Protein AF-A0A353VV78-F1 (afdb_monomer_lite)

pLDDT: mean 93.09, std 11.11, range [42.28, 98.19]

Sequence (91 aa):
MSNNSYKFSVECDDCSRLSKFLQKIRKEYPEYYSKPVPSFGKSRPHLLIIGLAPGLHGANATGRPFTGDFAGIILYEMLYKYGFSNKKSST

Radius of gyration: 15.03 Å; chains: 1; bounding box: 42×19×39 Å

Secondary structure (DSSP, 8-state):
---------TT----HHHHHHHHHHHHH-TTS--S-PPP-S-SS-S-----S---TTTHHHHSSTT-SSHHHHHHHHHHHHTTS-SSSS--

Foldseek 3Di:
DPPPPPDDDQPDCVPVVLLVVLVVLCVVPVQASSTPQDADDDPDDPDDDDDDDADSQACRRVSYPLGRDPSQQVVLLVCVVVVNDPDNGDD

Structure (mmCIF, N/CA/C/O backbone):
data_AF-A0A353VV78-F1
#
_entry.id   AF-A0A353VV78-F1
#
loop_
_atom_site.group_PDB
_atom_site.id
_atom_site.type_symbol
_atom_site.label_atom_id
_atom_site.label_alt_id
_atom_site.label_comp_id
_atom_site.label_asym_id
_atom_site.label_entity_id
_atom_site.label_seq_id
_atom_site.pdbx_PDB_ins_code
_atom_site.Cartn_x
_atom_site.Cartn_y
_atom_site.Cartn_z
_atom_site.occupancy
_atom_site.B_iso_or_equiv
_atom_site.auth_seq_id
_atom_site.auth_comp_id
_atom_site.auth_asym_id
_atom_site.auth_atom_id
_atom_site.pdbx_PDB_model_num
ATOM 1 N N . MET A 1 1 ? -27.444 -8.382 -21.937 1.00 42.28 1 MET A N 1
ATOM 2 C CA . MET A 1 1 ? -26.930 -8.798 -20.614 1.00 42.28 1 MET A CA 1
ATOM 3 C C . MET A 1 1 ? -25.416 -8.874 -20.706 1.00 42.28 1 MET A C 1
ATOM 5 O O . MET A 1 1 ? -24.867 -9.913 -21.043 1.00 42.28 1 MET A O 1
ATOM 9 N N . SER A 1 2 ? -24.745 -7.739 -20.535 1.00 45.03 2 SER A N 1
ATOM 10 C CA . SER A 1 2 ? -23.288 -7.660 -20.639 1.00 45.03 2 SER A CA 1
ATOM 11 C C . SER A 1 2 ? -22.704 -8.140 -19.314 1.00 45.03 2 SER A C 1
ATOM 13 O O . SER A 1 2 ? -22.826 -7.451 -18.303 1.00 45.03 2 SER A O 1
ATOM 15 N N . ASN A 1 3 ? -22.146 -9.351 -19.310 1.00 48.44 3 ASN A N 1
ATOM 16 C CA . ASN A 1 3 ? -21.430 -9.933 -18.176 1.00 48.44 3 ASN A CA 1
ATOM 17 C C . ASN A 1 3 ? -20.205 -9.070 -17.860 1.00 48.44 3 ASN A C 1
ATOM 19 O O . ASN A 1 3 ? -19.134 -9.259 -18.43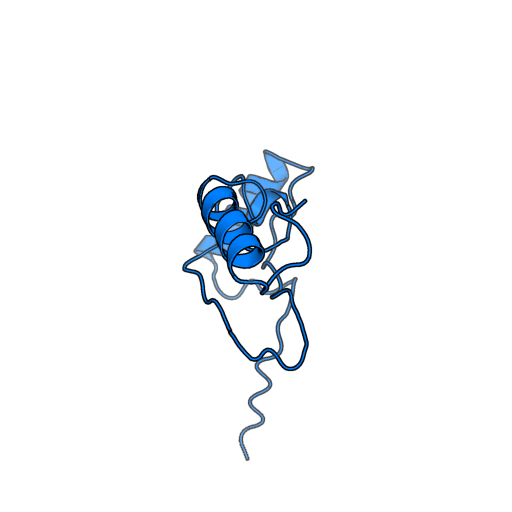0 1.00 48.44 3 ASN A O 1
ATOM 23 N N . ASN A 1 4 ? -20.369 -8.099 -16.968 1.00 51.91 4 ASN A N 1
ATOM 24 C CA . ASN A 1 4 ? -19.279 -7.235 -16.555 1.00 51.91 4 ASN A CA 1
ATOM 25 C C . ASN A 1 4 ? -18.569 -7.857 -15.350 1.00 51.91 4 ASN A C 1
ATOM 27 O O . ASN A 1 4 ? -18.833 -7.522 -14.197 1.00 51.91 4 ASN A O 1
ATOM 31 N N . SER A 1 5 ? -17.715 -8.844 -15.617 1.00 61.69 5 SER A N 1
ATOM 32 C CA . SER A 1 5 ? -16.920 -9.508 -14.584 1.00 61.69 5 SER A CA 1
ATOM 33 C C . SER A 1 5 ? -15.675 -8.677 -14.261 1.00 61.69 5 SER A C 1
ATOM 35 O O . SER A 1 5 ? -14.555 -9.092 -14.554 1.00 61.69 5 SER A O 1
ATOM 37 N N . TYR A 1 6 ? -15.851 -7.512 -13.630 1.00 69.88 6 TYR A N 1
ATOM 38 C CA . TYR A 1 6 ? -14.745 -6.773 -13.009 1.00 69.88 6 TYR A CA 1
ATOM 39 C C . TYR A 1 6 ? -14.305 -7.485 -11.728 1.00 69.88 6 TYR A C 1
ATOM 41 O O . TYR A 1 6 ? -14.605 -7.070 -10.609 1.00 69.88 6 TYR A O 1
ATOM 49 N N . LYS A 1 7 ? -13.631 -8.620 -11.896 1.00 87.06 7 LYS A N 1
ATOM 50 C CA . LYS A 1 7 ? -13.034 -9.366 -10.796 1.00 87.06 7 LYS A CA 1
ATOM 51 C C . LYS A 1 7 ? -11.585 -8.920 -10.655 1.00 87.06 7 LYS A C 1
ATOM 53 O O . LYS A 1 7 ? -10.846 -8.907 -11.633 1.00 87.06 7 LYS A O 1
ATOM 58 N N . PHE A 1 8 ? -11.184 -8.564 -9.437 1.00 92.44 8 PHE A N 1
ATOM 59 C CA . PHE A 1 8 ? -9.783 -8.290 -9.132 1.00 92.44 8 PHE A CA 1
ATOM 60 C C . PHE A 1 8 ? -8.898 -9.464 -9.583 1.00 92.44 8 PHE A C 1
ATOM 62 O O . PHE A 1 8 ? -9.195 -10.620 -9.272 1.00 92.44 8 PHE A O 1
ATOM 69 N N . SER A 1 9 ? -7.809 -9.152 -10.288 1.00 95.19 9 SER A N 1
ATOM 70 C CA . SER A 1 9 ? -6.769 -10.103 -10.676 1.00 95.19 9 SER A CA 1
ATOM 71 C C . SER A 1 9 ? -5.412 -9.591 -10.209 1.00 95.19 9 SER A C 1
ATOM 73 O O . SER A 1 9 ? -5.007 -8.476 -10.540 1.00 95.19 9 SER A O 1
ATOM 75 N N . VAL A 1 10 ? -4.697 -10.431 -9.462 1.00 95.88 10 VAL A N 1
ATOM 76 C CA . VAL A 1 10 ? -3.324 -10.157 -9.013 1.00 95.88 10 VAL A CA 1
ATOM 77 C C . VAL A 1 10 ? -2.305 -10.223 -10.157 1.00 95.88 10 VAL A C 1
ATOM 79 O O . VAL A 1 10 ? -1.193 -9.729 -10.019 1.00 95.88 10 VAL A O 1
ATOM 82 N N . GLU A 1 11 ? -2.695 -10.782 -11.301 1.00 95.69 11 GLU A N 1
ATOM 83 C CA . GLU A 1 11 ? -1.868 -10.863 -12.508 1.00 95.69 11 GLU A CA 1
ATOM 84 C C . GLU A 1 11 ? -2.316 -9.855 -13.584 1.00 95.69 11 GLU A C 1
ATOM 86 O O . GLU A 1 11 ? -1.928 -9.978 -14.738 1.00 95.69 11 GLU A O 1
ATOM 91 N N . CYS A 1 12 ? -3.148 -8.864 -13.231 1.00 95.62 12 CYS A N 1
ATOM 92 C CA . CYS A 1 12 ? -3.588 -7.826 -14.168 1.00 95.62 12 CYS A CA 1
ATOM 93 C C . CYS A 1 12 ? -2.403 -7.009 -14.709 1.00 95.62 12 CYS A C 1
ATOM 95 O O . CYS A 1 12 ? -1.604 -6.468 -13.936 1.00 95.62 12 CYS A O 1
ATOM 97 N N . ASP A 1 13 ? -2.328 -6.878 -16.033 1.00 96.12 13 ASP A N 1
ATOM 98 C CA . ASP A 1 13 ? -1.276 -6.161 -16.752 1.00 96.12 13 ASP A CA 1
ATOM 99 C C . ASP A 1 13 ? -1.792 -5.154 -17.799 1.00 96.12 13 ASP A C 1
ATOM 101 O O . ASP A 1 13 ? -0.975 -4.532 -18.487 1.00 96.12 13 ASP A O 1
ATOM 105 N N . ASP A 1 14 ? -3.108 -4.901 -17.830 1.00 96.12 14 ASP A N 1
ATOM 106 C CA . ASP A 1 14 ? -3.805 -3.988 -18.754 1.00 96.12 14 ASP A CA 1
ATOM 107 C C . ASP A 1 14 ? -3.133 -2.604 -18.866 1.00 96.12 14 ASP A C 1
ATOM 109 O O . ASP A 1 14 ? -3.082 -1.977 -19.927 1.00 96.12 14 ASP A O 1
ATOM 113 N N . CYS A 1 15 ? -2.574 -2.104 -17.760 1.00 97.31 15 CYS A N 1
ATOM 114 C CA . CYS A 1 15 ? -1.844 -0.842 -17.721 1.00 97.31 15 CYS A CA 1
ATOM 115 C C . CYS A 1 15 ? -0.358 -1.042 -18.057 1.00 97.31 15 CYS A C 1
ATOM 117 O O . CYS A 1 15 ? 0.482 -1.087 -17.156 1.00 97.31 15 CYS A O 1
ATOM 119 N N . SER A 1 16 ? -0.017 -1.057 -19.349 1.00 97.75 16 SER A N 1
ATOM 120 C CA . SER A 1 16 ? 1.349 -1.320 -19.848 1.00 97.75 16 SER A CA 1
ATOM 121 C C . SER A 1 16 ? 2.466 -0.500 -19.177 1.00 97.75 16 SER A C 1
ATOM 123 O O . SER A 1 16 ? 3.554 -1.018 -18.921 1.00 97.75 16 SER A O 1
ATOM 125 N N . ARG A 1 17 ? 2.219 0.778 -18.849 1.00 98.00 17 ARG A N 1
ATOM 126 C CA . ARG A 1 17 ? 3.174 1.624 -18.108 1.00 98.00 17 ARG A CA 1
ATOM 127 C C . ARG A 1 17 ? 3.448 1.078 -16.702 1.00 98.00 17 ARG A C 1
ATOM 129 O O . ARG A 1 17 ? 4.594 1.075 -16.262 1.00 98.00 17 ARG A O 1
ATOM 136 N N . LEU A 1 18 ? 2.402 0.647 -15.998 1.00 98.00 18 LEU A N 1
ATOM 137 C CA . LEU A 1 18 ? 2.486 0.161 -14.621 1.00 98.00 18 LEU A CA 1
ATOM 138 C C . LEU A 1 18 ? 3.047 -1.258 -14.567 1.00 98.00 18 LEU A C 1
ATOM 140 O O . LEU A 1 18 ? 3.947 -1.508 -13.774 1.00 98.00 18 LEU A O 1
ATOM 144 N N . SER A 1 19 ? 2.589 -2.166 -15.430 1.00 97.75 19 SER A N 1
ATOM 145 C CA . SER A 1 19 ? 3.088 -3.545 -15.454 1.00 97.75 19 SER A CA 1
ATOM 146 C C . SER A 1 19 ? 4.586 -3.600 -15.771 1.00 97.75 19 SER A C 1
ATOM 148 O O . SER A 1 19 ? 5.336 -4.271 -15.062 1.00 97.75 19 SER A O 1
ATOM 150 N N . LYS A 1 20 ? 5.069 -2.800 -16.734 1.00 98.19 20 LYS A N 1
ATOM 151 C CA . LYS A 1 20 ? 6.512 -2.653 -17.008 1.00 98.19 20 LYS A CA 1
ATOM 152 C C . LYS A 1 20 ? 7.284 -2.068 -15.823 1.00 98.19 20 LYS A C 1
ATOM 154 O O . LYS A 1 20 ? 8.388 -2.523 -15.528 1.00 98.19 20 LYS A O 1
ATOM 159 N N . PHE A 1 21 ? 6.716 -1.078 -15.133 1.00 97.81 21 PHE A N 1
ATOM 160 C CA . PHE A 1 21 ? 7.326 -0.513 -13.929 1.00 97.81 21 PHE A CA 1
ATOM 161 C C . PHE A 1 21 ? 7.449 -1.566 -12.818 1.00 97.81 21 PHE A C 1
ATOM 163 O O . PHE A 1 21 ? 8.539 -1.764 -12.293 1.00 97.81 21 PHE A O 1
ATOM 170 N N . LEU A 1 22 ? 6.380 -2.309 -12.527 1.00 97.75 22 LEU A N 1
ATOM 171 C CA . LEU A 1 22 ? 6.378 -3.382 -11.529 1.00 97.75 22 LEU A CA 1
ATOM 172 C C . LEU A 1 22 ? 7.380 -4.496 -11.858 1.00 97.75 22 LEU A C 1
ATOM 174 O O . LEU A 1 22 ? 8.075 -4.977 -10.966 1.00 97.75 22 LEU A O 1
ATOM 178 N N . GLN A 1 23 ? 7.518 -4.868 -13.134 1.00 97.12 23 GLN A N 1
ATOM 179 C CA . GLN A 1 23 ? 8.539 -5.824 -13.579 1.00 97.12 23 GLN A CA 1
ATOM 180 C C . GLN A 1 23 ? 9.963 -5.320 -13.317 1.00 97.12 23 GLN A C 1
ATOM 182 O O . GLN A 1 23 ? 10.824 -6.107 -12.926 1.00 97.12 23 GLN A O 1
ATOM 187 N N . LYS A 1 24 ? 10.224 -4.020 -13.518 1.00 98.00 24 LYS A N 1
ATOM 188 C CA . LYS A 1 24 ? 11.514 -3.408 -13.173 1.00 98.00 24 LYS A CA 1
ATOM 189 C C . LYS A 1 24 ? 11.747 -3.456 -11.662 1.00 98.00 24 LYS A C 1
ATOM 191 O O . LYS A 1 24 ? 12.794 -3.933 -11.238 1.00 98.00 24 LYS A O 1
ATOM 196 N N . ILE A 1 25 ? 10.768 -3.018 -10.869 1.00 97.81 25 ILE A N 1
ATOM 197 C CA . ILE A 1 25 ? 10.877 -2.992 -9.405 1.00 97.81 25 ILE A CA 1
ATOM 198 C C . ILE A 1 25 ? 11.101 -4.391 -8.835 1.00 97.81 25 ILE A C 1
ATOM 200 O O . ILE A 1 25 ? 11.932 -4.541 -7.952 1.00 97.81 25 ILE A O 1
ATOM 204 N N . ARG A 1 26 ? 10.472 -5.434 -9.388 1.00 96.75 26 A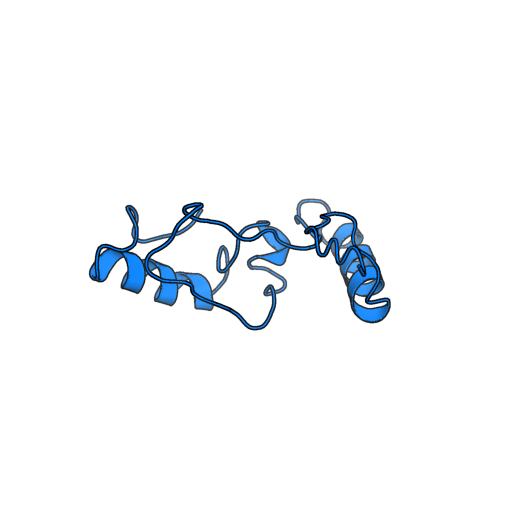RG A N 1
ATOM 205 C CA . ARG A 1 26 ? 10.711 -6.821 -8.960 1.00 96.75 26 ARG A CA 1
ATOM 206 C C . ARG A 1 26 ? 12.158 -7.284 -9.177 1.00 96.75 26 ARG A C 1
ATOM 208 O O . ARG A 1 26 ? 12.636 -8.134 -8.440 1.00 96.75 26 ARG A O 1
ATOM 215 N N . LYS A 1 27 ? 12.863 -6.753 -10.183 1.00 97.50 27 LYS A N 1
ATOM 216 C CA . LYS A 1 27 ? 14.292 -7.055 -10.394 1.00 97.50 27 LYS A CA 1
ATOM 217 C C . LYS A 1 27 ? 15.187 -6.306 -9.409 1.00 97.50 27 LYS A C 1
ATOM 219 O O . LYS A 1 27 ? 16.211 -6.836 -9.005 1.00 97.50 27 LYS A O 1
ATOM 224 N N . GLU A 1 28 ? 14.808 -5.080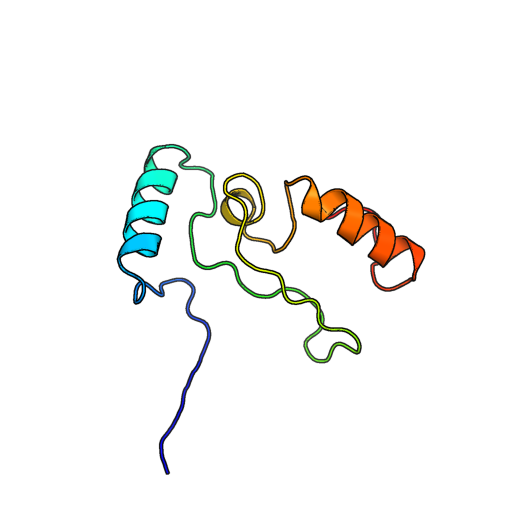 -9.063 1.00 98.00 28 GLU A N 1
ATOM 225 C CA . GLU A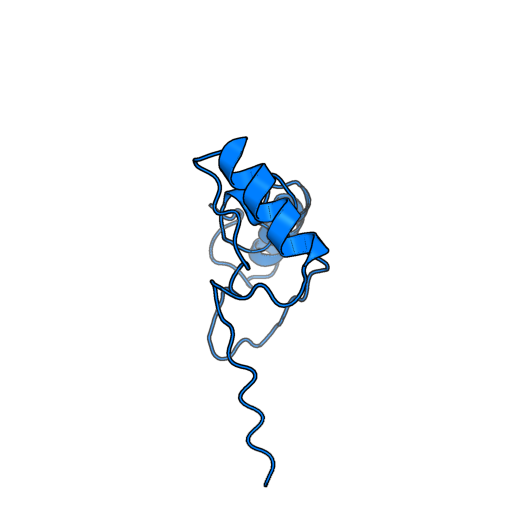 1 28 ? 15.555 -4.209 -8.149 1.00 98.00 28 GLU A CA 1
ATOM 226 C C . GLU A 1 28 ? 15.353 -4.605 -6.678 1.00 98.00 28 GLU A C 1
ATOM 228 O O . GLU A 1 28 ? 16.301 -4.611 -5.899 1.00 98.00 28 GLU A O 1
ATOM 233 N N . TYR A 1 29 ? 14.134 -5.016 -6.326 1.00 97.88 29 TYR A N 1
ATOM 234 C CA . TYR A 1 29 ? 13.725 -5.468 -5.000 1.00 97.88 29 TYR A CA 1
ATOM 235 C C . TYR A 1 29 ? 12.996 -6.820 -5.113 1.00 97.88 29 TYR A C 1
ATOM 237 O O . TYR A 1 29 ? 11.762 -6.854 -5.142 1.00 97.88 29 TYR A O 1
ATOM 245 N N . PRO A 1 30 ? 13.728 -7.948 -5.180 1.00 97.12 30 PRO A N 1
ATOM 246 C CA . PRO A 1 30 ? 13.131 -9.280 -5.340 1.00 97.12 30 PRO A CA 1
ATOM 247 C C . PRO A 1 30 ? 12.145 -9.670 -4.232 1.00 97.12 30 PRO A C 1
ATOM 249 O O . PRO A 1 30 ? 11.186 -10.390 -4.495 1.00 97.12 30 PRO A O 1
ATOM 252 N N . GLU A 1 31 ? 12.347 -9.145 -3.022 1.00 97.12 31 GLU A N 1
ATOM 253 C CA . GLU A 1 31 ? 11.497 -9.400 -1.851 1.00 97.12 31 GLU A CA 1
ATOM 254 C C . GLU A 1 31 ? 10.201 -8.571 -1.838 1.00 97.12 31 GLU A C 1
ATOM 256 O O . GLU A 1 31 ? 9.327 -8.788 -1.000 1.00 97.12 31 GLU A O 1
ATOM 261 N N . TYR A 1 32 ? 10.056 -7.584 -2.731 1.00 97.81 32 TYR A N 1
ATOM 262 C CA . TYR A 1 32 ? 8.858 -6.744 -2.773 1.00 97.81 32 TYR A CA 1
ATOM 263 C C . TYR A 1 32 ? 7.693 -7.464 -3.437 1.00 97.81 32 TYR A C 1
ATOM 265 O O . TYR A 1 32 ? 7.849 -8.119 -4.468 1.00 97.81 32 TYR A O 1
ATOM 273 N N . TYR A 1 33 ? 6.488 -7.200 -2.932 1.00 97.50 33 TYR A N 1
ATOM 274 C CA . TYR A 1 33 ? 5.250 -7.713 -3.509 1.00 97.50 33 TYR A CA 1
ATOM 275 C C . TYR A 1 33 ? 5.110 -7.404 -5.014 1.00 97.50 33 TYR A C 1
ATOM 277 O O . TYR A 1 33 ? 4.842 -8.308 -5.804 1.00 97.50 33 TYR A O 1
ATOM 285 N N . SER A 1 34 ? 5.339 -6.152 -5.437 1.00 97.38 34 SER A N 1
ATOM 286 C CA . SER A 1 34 ? 5.456 -5.726 -6.849 1.00 97.38 34 SER A CA 1
ATOM 287 C C . SER A 1 34 ? 4.383 -6.299 -7.794 1.00 97.38 34 SER A C 1
ATOM 289 O O . SER A 1 34 ? 4.683 -6.802 -8.887 1.00 97.38 34 SER A O 1
ATOM 291 N N . LYS A 1 35 ? 3.122 -6.259 -7.354 1.00 97.00 35 LYS A N 1
ATOM 292 C CA . LYS A 1 35 ? 1.914 -6.721 -8.062 1.00 97.00 35 LYS A CA 1
ATOM 293 C C . LYS A 1 35 ? 0.730 -5.793 -7.743 1.00 97.00 35 LYS A C 1
ATOM 295 O O . LYS A 1 35 ? 0.814 -5.029 -6.778 1.00 97.00 35 LYS A O 1
ATOM 300 N N . PRO A 1 36 ? -0.386 -5.857 -8.499 1.00 97.56 36 PRO A N 1
ATOM 301 C CA . PRO A 1 36 ? -1.664 -5.295 -8.071 1.00 97.56 36 PRO A CA 1
ATOM 302 C C . PRO A 1 36 ? -1.980 -5.642 -6.609 1.00 97.56 36 PRO A C 1
ATOM 304 O O . PRO A 1 36 ? -2.044 -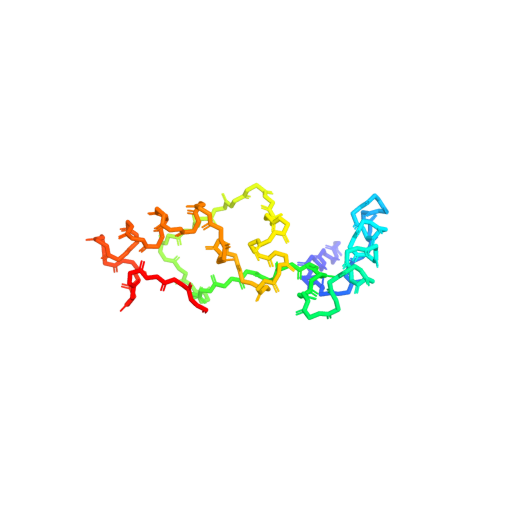6.814 -6.224 1.00 97.56 36 PRO A O 1
ATOM 307 N N . VAL A 1 37 ? -2.136 -4.608 -5.782 1.00 97.56 37 VAL A N 1
ATOM 308 C CA . VAL A 1 37 ? -2.360 -4.746 -4.338 1.00 97.56 37 VAL A CA 1
ATOM 309 C C . VAL A 1 37 ? -3.849 -4.999 -4.084 1.00 97.56 37 VAL A C 1
ATOM 311 O O . VAL A 1 37 ? -4.668 -4.164 -4.477 1.00 97.56 37 VAL A O 1
ATOM 314 N N . PRO A 1 38 ? -4.232 -6.119 -3.444 1.00 95.81 38 PRO A N 1
ATOM 315 C CA . PRO A 1 38 ? -5.628 -6.396 -3.135 1.00 95.81 38 PRO A CA 1
ATOM 316 C C . PRO A 1 38 ? -6.168 -5.430 -2.076 1.00 95.81 38 PRO A C 1
ATOM 318 O O . PRO A 1 38 ? -5.446 -4.955 -1.197 1.00 95.81 38 PRO A O 1
ATOM 321 N N . SER A 1 39 ? -7.478 -5.187 -2.111 1.00 94.69 39 SER A N 1
ATOM 322 C CA . SER A 1 39 ? -8.170 -4.557 -0.987 1.00 94.69 39 SER A CA 1
ATOM 323 C C . SER A 1 39 ? -8.076 -5.437 0.263 1.00 94.69 39 SER A C 1
ATOM 325 O O . SER A 1 39 ? -8.150 -6.662 0.169 1.00 94.69 39 SER A O 1
ATOM 327 N N . PHE A 1 40 ? -8.009 -4.817 1.437 1.00 93.31 40 PHE A N 1
ATOM 328 C CA . PHE A 1 40 ? -7.982 -5.500 2.729 1.00 93.31 40 PHE A CA 1
ATOM 329 C C . PHE A 1 40 ? -9.082 -4.952 3.647 1.00 93.31 40 PHE A C 1
ATOM 331 O O . PHE A 1 40 ? -9.367 -3.756 3.627 1.00 93.31 40 PHE A O 1
ATOM 338 N N . GLY A 1 41 ? -9.668 -5.812 4.482 1.00 93.00 41 GLY A N 1
ATOM 339 C CA . GLY A 1 41 ? -10.644 -5.420 5.498 1.00 93.00 41 GLY A CA 1
ATOM 340 C C . GLY A 1 41 ? -11.803 -6.405 5.628 1.00 93.00 41 GLY A C 1
ATOM 341 O O . GLY A 1 41 ? -11.736 -7.544 5.169 1.00 93.00 41 GLY A O 1
ATOM 342 N N . LYS A 1 42 ? -12.882 -5.960 6.280 1.00 92.38 42 LYS A N 1
ATOM 343 C CA . LYS A 1 42 ? -14.124 -6.738 6.394 1.00 92.38 42 LYS A CA 1
ATOM 344 C C . LYS A 1 42 ? -14.834 -6.801 5.039 1.00 92.38 42 LYS A C 1
ATOM 346 O O . LYS A 1 42 ? -14.847 -5.817 4.310 1.00 92.38 42 LYS A O 1
ATOM 351 N N . SER A 1 43 ? -15.501 -7.919 4.750 1.00 90.50 43 SER A N 1
ATOM 352 C CA . SER A 1 43 ? -16.293 -8.103 3.520 1.00 90.50 43 SER A CA 1
ATOM 353 C C . SER A 1 43 ? -17.487 -7.148 3.408 1.00 90.50 43 SER A C 1
ATOM 355 O O . SER A 1 43 ? -17.909 -6.816 2.305 1.00 90.50 43 SER A O 1
ATOM 357 N N . ARG A 1 44 ? -18.031 -6.701 4.547 1.00 93.56 44 ARG A N 1
ATOM 358 C CA . ARG A 1 44 ? -19.108 -5.704 4.648 1.00 93.56 44 ARG A CA 1
ATOM 359 C C . ARG A 1 44 ? -18.695 -4.607 5.633 1.00 93.56 44 ARG A C 1
ATOM 361 O O . ARG A 1 44 ? -19.036 -4.693 6.814 1.00 93.56 44 ARG A O 1
ATOM 368 N N . PRO A 1 45 ? -17.865 -3.643 5.207 1.00 94.69 45 PRO A N 1
ATOM 369 C CA . PRO A 1 45 ? -17.389 -2.588 6.087 1.00 94.69 45 PRO A CA 1
ATOM 370 C C . PRO A 1 45 ? -18.447 -1.485 6.247 1.00 94.69 45 PRO A C 1
ATOM 372 O O . PRO A 1 45 ? -19.174 -1.178 5.309 1.00 94.69 45 PRO A O 1
ATOM 375 N N . HIS A 1 46 ? -18.491 -0.847 7.419 1.00 94.06 46 HIS A N 1
ATOM 376 C CA . HIS A 1 46 ? -19.275 0.382 7.628 1.00 94.06 46 HIS A CA 1
ATOM 377 C C . HIS A 1 46 ? -18.539 1.647 7.146 1.00 94.06 46 HIS A C 1
ATOM 379 O O . HIS A 1 46 ? -19.152 2.697 7.004 1.00 94.06 46 HIS A O 1
ATOM 385 N N . LEU A 1 47 ? -17.225 1.548 6.908 1.00 95.06 47 LEU A N 1
ATOM 386 C CA . LEU A 1 47 ? -16.358 2.622 6.425 1.00 95.06 47 LEU A CA 1
ATOM 387 C C . LEU A 1 47 ? -15.413 2.061 5.357 1.00 95.06 47 LEU A C 1
ATOM 389 O O . LEU A 1 47 ? -14.698 1.093 5.621 1.00 95.06 47 LEU A O 1
ATOM 393 N N . LEU A 1 48 ? -15.395 2.678 4.174 1.00 96.56 48 LEU A N 1
ATOM 394 C CA . LEU A 1 48 ? -14.468 2.357 3.089 1.00 96.56 48 LEU A CA 1
ATOM 395 C C . LEU A 1 48 ? -13.489 3.516 2.887 1.00 96.56 48 LEU A C 1
ATOM 397 O O . LEU A 1 48 ? -13.907 4.655 2.699 1.00 96.56 48 LEU A O 1
ATOM 401 N N . ILE A 1 49 ? -12.193 3.208 2.891 1.00 96.50 49 ILE A N 1
ATOM 402 C CA . ILE A 1 49 ? -11.126 4.166 2.593 1.00 96.50 49 ILE A CA 1
ATOM 403 C C . ILE A 1 49 ? -10.549 3.826 1.224 1.00 96.50 49 ILE A C 1
ATOM 405 O O . ILE A 1 49 ? -10.078 2.710 1.007 1.00 96.50 49 ILE A O 1
ATOM 409 N N . ILE A 1 50 ? -10.577 4.798 0.315 1.00 96.69 50 ILE A N 1
ATOM 410 C CA . ILE A 1 50 ? -10.043 4.668 -1.041 1.00 96.69 50 ILE A CA 1
ATOM 411 C C . ILE A 1 50 ? -8.814 5.568 -1.149 1.00 96.69 50 ILE A C 1
ATOM 413 O O . ILE A 1 50 ? -8.908 6.784 -1.000 1.00 96.69 50 ILE A O 1
ATOM 417 N N . GLY A 1 51 ? -7.655 4.951 -1.369 1.00 95.19 51 GLY A N 1
ATOM 418 C CA . GLY A 1 51 ? -6.404 5.657 -1.643 1.00 95.19 51 GLY A CA 1
ATOM 419 C C . GLY A 1 51 ? -6.206 5.932 -3.131 1.00 95.19 51 GLY A C 1
ATOM 420 O O . GLY A 1 51 ? -6.955 5.438 -3.969 1.00 95.19 51 GLY A O 1
ATOM 421 N N . LEU A 1 52 ? -5.156 6.689 -3.454 1.00 96.50 52 LEU A N 1
ATOM 422 C CA . LEU A 1 52 ? -4.801 7.011 -4.837 1.00 96.50 52 LEU A CA 1
ATOM 423 C C . LEU A 1 52 ? -4.089 5.846 -5.544 1.00 96.50 52 LEU A C 1
ATOM 425 O O . LEU A 1 52 ? -4.547 5.373 -6.579 1.00 96.50 52 LEU A O 1
ATOM 429 N N . ALA A 1 53 ? -2.948 5.407 -5.005 1.00 95.62 53 ALA A N 1
ATOM 430 C CA . ALA A 1 53 ? -2.123 4.340 -5.570 1.00 95.62 53 ALA A CA 1
ATOM 431 C C . ALA A 1 53 ? -1.158 3.765 -4.511 1.00 95.62 53 ALA A C 1
ATOM 433 O O . ALA A 1 53 ? -0.859 4.452 -3.531 1.00 95.62 53 ALA A O 1
ATOM 434 N N . PRO A 1 54 ? -0.636 2.538 -4.699 1.00 96.56 54 PRO A N 1
ATOM 435 C CA . PRO A 1 54 ? 0.414 1.986 -3.845 1.00 96.56 54 PRO A CA 1
ATOM 436 C C . PRO A 1 54 ? 1.701 2.825 -3.874 1.00 96.56 54 PRO A C 1
ATOM 438 O O . PRO A 1 54 ? 2.256 3.081 -4.943 1.00 96.56 54 PRO A O 1
ATOM 441 N N . GLY A 1 55 ? 2.212 3.206 -2.700 1.00 95.62 55 GLY A N 1
ATOM 442 C CA . GLY A 1 55 ? 3.556 3.773 -2.566 1.00 95.62 55 GLY A CA 1
ATOM 443 C C . GLY A 1 55 ? 4.636 2.724 -2.855 1.00 95.62 55 GLY A C 1
ATOM 444 O O . GLY A 1 55 ? 4.469 1.558 -2.491 1.00 95.62 55 GLY A O 1
ATOM 445 N N . LEU A 1 56 ? 5.748 3.138 -3.478 1.00 95.94 56 LEU A N 1
ATOM 446 C CA . LEU A 1 56 ? 6.822 2.242 -3.943 1.00 95.94 56 LEU A CA 1
ATOM 447 C C . LEU A 1 56 ? 7.384 1.335 -2.834 1.00 95.94 56 LEU A C 1
ATOM 449 O O . LEU A 1 56 ? 7.489 0.127 -3.032 1.00 95.94 56 LEU A O 1
ATOM 453 N N . HIS A 1 57 ? 7.706 1.917 -1.678 1.00 96.38 57 HIS A N 1
ATOM 454 C CA . HIS A 1 57 ? 8.222 1.201 -0.501 1.00 96.38 57 HIS A CA 1
ATOM 455 C C . HIS A 1 57 ? 7.134 0.879 0.536 1.00 96.38 57 HIS A C 1
ATOM 457 O O . HIS A 1 57 ? 7.415 0.268 1.559 1.00 96.38 57 HIS A O 1
ATOM 463 N N . GLY A 1 58 ? 5.895 1.296 0.269 1.00 96.75 58 GLY A N 1
ATOM 464 C CA . GLY A 1 58 ? 4.737 1.008 1.103 1.00 96.75 58 GLY A CA 1
ATOM 465 C C . GLY A 1 58 ? 4.023 -0.242 0.612 1.00 96.75 58 GLY A C 1
ATOM 466 O O . GLY A 1 58 ? 4.586 -1.334 0.564 1.00 96.75 58 GLY A O 1
ATOM 467 N N . ALA A 1 59 ? 2.776 -0.075 0.175 1.00 97.25 59 ALA A N 1
ATOM 468 C CA . ALA A 1 59 ? 1.937 -1.179 -0.286 1.00 97.25 59 ALA A CA 1
ATOM 469 C C . ALA A 1 59 ? 2.531 -1.972 -1.468 1.00 97.25 59 ALA A C 1
ATOM 471 O O . ALA A 1 59 ? 2.221 -3.150 -1.624 1.00 97.25 59 ALA A O 1
ATOM 472 N N . ASN A 1 60 ? 3.393 -1.366 -2.292 1.00 97.25 60 ASN A N 1
ATOM 473 C CA . ASN A 1 60 ? 4.085 -2.095 -3.355 1.00 97.25 60 ASN A CA 1
ATOM 474 C C . ASN A 1 60 ? 5.197 -3.024 -2.823 1.00 97.25 60 ASN A C 1
ATOM 476 O O . ASN A 1 60 ? 5.491 -4.039 -3.452 1.00 97.25 60 ASN A O 1
ATOM 480 N N . ALA A 1 61 ? 5.774 -2.715 -1.661 1.00 97.69 61 ALA A N 1
ATOM 481 C CA . ALA A 1 61 ? 6.695 -3.600 -0.958 1.00 97.69 61 ALA A CA 1
ATOM 482 C C . ALA A 1 61 ? 5.941 -4.661 -0.148 1.00 97.69 61 ALA A C 1
ATOM 484 O O . ALA A 1 61 ? 6.221 -5.848 -0.271 1.00 97.69 61 ALA A O 1
ATOM 485 N N . THR A 1 62 ? 4.954 -4.230 0.641 1.00 97.44 62 THR A N 1
ATOM 486 C CA . THR A 1 62 ? 4.283 -5.060 1.655 1.00 97.44 62 THR A CA 1
ATOM 487 C C . THR A 1 62 ? 3.101 -5.869 1.121 1.00 97.44 62 THR A C 1
ATOM 489 O O . THR A 1 62 ? 2.663 -6.818 1.763 1.00 97.44 62 THR A O 1
ATOM 492 N N . GLY A 1 63 ? 2.534 -5.487 -0.025 1.00 96.88 63 GLY A N 1
ATOM 493 C CA . GLY A 1 63 ? 1.328 -6.108 -0.579 1.00 96.88 63 GLY A CA 1
ATOM 494 C C . GLY A 1 63 ? 0.041 -5.774 0.175 1.00 96.88 63 GLY A C 1
ATOM 495 O O . GLY A 1 63 ? -1.004 -6.359 -0.112 1.00 96.88 63 GLY A O 1
ATOM 496 N N . ARG A 1 64 ? 0.083 -4.822 1.116 1.00 96.94 64 ARG A N 1
ATOM 497 C CA . ARG A 1 64 ? -1.071 -4.405 1.916 1.00 96.94 64 ARG A CA 1
ATOM 498 C C . ARG A 1 64 ? -1.308 -2.898 1.793 1.00 96.94 64 ARG A C 1
ATOM 500 O O . ARG A 1 64 ? -0.372 -2.123 1.998 1.00 96.94 64 ARG A O 1
ATOM 507 N N . PRO A 1 65 ? -2.546 -2.444 1.509 1.00 97.00 65 PRO A N 1
ATOM 508 C CA . PRO A 1 65 ? -2.851 -1.019 1.424 1.00 97.00 65 PRO A CA 1
ATOM 509 C C . PRO A 1 65 ? -2.381 -0.241 2.661 1.00 97.00 65 PRO A C 1
ATOM 511 O O . PRO A 1 65 ? -2.570 -0.687 3.800 1.00 97.00 65 PRO A O 1
ATOM 514 N N . PHE A 1 66 ? -1.777 0.926 2.417 1.00 96.62 66 PHE A N 1
ATOM 515 C CA . PHE A 1 66 ? -1.304 1.860 3.446 1.00 96.62 66 PHE A CA 1
ATOM 516 C C . PHE A 1 66 ? -0.338 1.240 4.472 1.00 96.62 66 PHE A C 1
ATOM 518 O O . PHE A 1 66 ? -0.362 1.601 5.641 1.00 96.62 66 PHE A O 1
ATOM 525 N N . THR A 1 67 ? 0.474 0.255 4.088 1.00 97.31 67 THR A N 1
ATOM 526 C CA . THR A 1 67 ? 1.395 -0.429 5.013 1.00 97.31 67 THR A CA 1
ATOM 527 C C . THR A 1 67 ? 2.835 -0.241 4.554 1.00 97.31 67 THR A C 1
ATOM 529 O O . THR A 1 67 ? 3.132 -0.487 3.388 1.00 97.31 67 THR A O 1
ATOM 532 N N . GLY A 1 68 ? 3.725 0.171 5.462 1.00 94.75 68 GLY A N 1
ATOM 533 C CA . GLY A 1 68 ? 5.154 0.376 5.177 1.00 94.75 68 GLY A C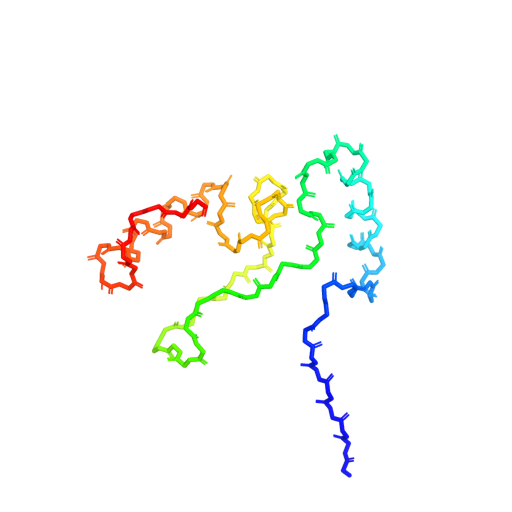A 1
ATOM 534 C C . GLY A 1 68 ? 5.541 1.785 4.708 1.00 94.75 68 GLY A C 1
ATOM 535 O O . GLY A 1 68 ? 6.696 2.011 4.373 1.00 94.75 68 GLY A O 1
ATOM 536 N N . ASP A 1 69 ? 4.609 2.743 4.694 1.00 92.50 69 ASP A N 1
ATOM 537 C CA . ASP A 1 69 ? 4.882 4.141 4.347 1.00 92.50 69 ASP A CA 1
ATOM 538 C C . ASP A 1 69 ? 4.291 5.132 5.364 1.00 92.50 69 ASP A C 1
ATOM 540 O O . ASP A 1 69 ? 3.540 4.771 6.274 1.00 92.50 69 ASP A O 1
ATOM 544 N N . PHE A 1 70 ? 4.655 6.408 5.213 1.00 92.06 70 PHE A N 1
ATOM 545 C CA . PHE A 1 70 ? 4.237 7.478 6.120 1.00 92.06 70 PHE A CA 1
ATOM 546 C C . PHE A 1 70 ? 2.716 7.699 6.130 1.00 92.06 70 PHE A C 1
ATOM 548 O O . PHE A 1 70 ? 2.142 7.992 7.178 1.00 92.06 70 PHE A O 1
ATOM 555 N N . ALA A 1 71 ? 2.048 7.513 4.984 1.00 91.81 71 ALA A N 1
ATOM 556 C CA . ALA A 1 71 ? 0.593 7.630 4.898 1.00 91.81 71 ALA A CA 1
ATOM 557 C C . ALA A 1 71 ? -0.098 6.578 5.781 1.00 91.81 71 ALA A C 1
ATOM 559 O O . ALA A 1 71 ? -1.085 6.877 6.454 1.00 91.81 71 ALA A O 1
ATOM 560 N N . GLY A 1 72 ? 0.463 5.368 5.828 1.00 94.75 72 GLY A N 1
ATOM 561 C CA . GLY A 1 72 ? 0.030 4.297 6.712 1.00 94.75 72 GLY A CA 1
ATOM 562 C C . GLY A 1 72 ? 0.082 4.628 8.195 1.00 94.75 72 GLY A C 1
ATOM 563 O O . GLY A 1 72 ? -0.862 4.308 8.916 1.00 94.75 72 GLY A O 1
ATOM 564 N N . ILE A 1 73 ? 1.152 5.287 8.648 1.00 95.12 73 ILE A N 1
ATOM 565 C CA . ILE A 1 73 ? 1.351 5.613 10.070 1.00 95.12 73 ILE A CA 1
ATOM 566 C C . ILE A 1 73 ? 0.172 6.442 10.582 1.00 95.12 73 ILE A C 1
ATOM 568 O O . ILE A 1 73 ? -0.549 6.010 11.480 1.00 95.12 73 ILE A O 1
ATOM 572 N N . ILE A 1 74 ? -0.083 7.586 9.942 1.00 95.50 74 ILE A N 1
ATOM 573 C CA . ILE A 1 74 ? -1.153 8.500 10.359 1.00 95.50 74 ILE A CA 1
ATOM 574 C C . ILE A 1 74 ? -2.521 7.821 10.226 1.00 95.50 74 ILE A C 1
ATOM 576 O O . ILE A 1 74 ? -3.372 7.949 11.109 1.00 95.50 74 ILE A O 1
ATOM 580 N N . LEU A 1 75 ? -2.744 7.074 9.140 1.00 96.81 75 LEU A N 1
ATOM 581 C CA . LEU A 1 75 ? -4.028 6.426 8.898 1.00 96.81 75 LEU A CA 1
ATOM 582 C C . LEU A 1 75 ? -4.361 5.383 9.974 1.00 96.81 75 LEU A C 1
ATOM 584 O O . LEU A 1 75 ? -5.443 5.437 10.559 1.00 96.81 75 LEU A O 1
ATOM 588 N N . TYR A 1 76 ? -3.459 4.437 10.243 1.00 97.25 76 TYR A N 1
ATOM 589 C CA . TYR A 1 76 ? -3.726 3.353 11.192 1.00 97.25 76 TYR A CA 1
ATOM 590 C C . TYR A 1 76 ? -3.785 3.845 12.642 1.00 97.25 76 TYR A C 1
ATOM 592 O O . TYR A 1 76 ? -4.596 3.329 13.419 1.00 97.25 76 TYR A O 1
ATOM 600 N N . GLU A 1 77 ? -3.029 4.889 12.992 1.00 97.56 77 GLU A N 1
ATOM 601 C CA . GLU A 1 77 ? -3.151 5.544 14.295 1.00 97.56 77 GLU A CA 1
ATOM 602 C C . GLU A 1 77 ? -4.546 6.145 14.500 1.00 97.56 77 GLU A C 1
ATOM 604 O O . GLU A 1 77 ? -5.160 5.940 15.552 1.00 97.56 77 GLU A O 1
ATOM 609 N N . MET A 1 78 ? -5.083 6.839 13.491 1.00 97.69 78 MET A N 1
ATOM 610 C CA . MET A 1 78 ? -6.426 7.421 13.563 1.00 97.69 78 MET A CA 1
ATOM 611 C C . MET A 1 78 ? -7.516 6.351 13.553 1.00 97.69 78 MET A C 1
ATOM 613 O O . MET A 1 78 ? -8.460 6.435 14.339 1.00 97.69 78 MET A O 1
ATOM 617 N N . LEU A 1 79 ? -7.377 5.308 12.731 1.00 97.19 79 LEU A N 1
ATOM 618 C CA . LEU A 1 79 ? -8.316 4.185 12.737 1.00 97.19 79 LEU A CA 1
ATOM 619 C C . LEU A 1 79 ? -8.384 3.521 14.111 1.00 97.19 79 LEU A C 1
ATOM 621 O O . LEU A 1 79 ? -9.479 3.217 14.579 1.00 97.19 79 LEU A O 1
ATOM 625 N N . TYR A 1 80 ? -7.249 3.362 14.790 1.00 97.81 80 TYR A N 1
ATOM 626 C CA . TYR A 1 80 ? -7.238 2.826 16.147 1.00 97.81 80 TYR A CA 1
ATOM 627 C C . TYR A 1 80 ? -7.880 3.792 17.140 1.00 97.81 80 TYR A C 1
ATOM 629 O O . TYR A 1 80 ? -8.725 3.388 17.937 1.00 97.81 80 TYR A O 1
ATOM 637 N N . LYS A 1 81 ? -7.518 5.081 17.071 1.00 98.19 81 LYS A N 1
ATOM 638 C CA . LYS A 1 81 ? -8.051 6.129 17.954 1.00 98.19 81 LYS A CA 1
ATOM 639 C C . LYS A 1 81 ? -9.581 6.193 17.930 1.00 98.19 81 LYS A C 1
ATOM 641 O O . LYS A 1 81 ? -10.184 6.413 18.975 1.00 98.19 81 LYS A O 1
ATOM 646 N N . TYR A 1 82 ? -10.197 5.988 16.767 1.00 97.56 82 TYR A N 1
ATOM 647 C CA . TYR A 1 82 ? -11.652 6.039 16.593 1.00 97.56 82 TYR A CA 1
ATOM 648 C C . TYR A 1 82 ? -12.334 4.658 16.597 1.00 97.56 82 TYR A C 1
ATOM 650 O O . TYR A 1 82 ? -13.513 4.560 16.273 1.00 97.56 82 TYR A O 1
ATOM 658 N N . GLY A 1 83 ? -11.625 3.586 16.973 1.00 96.19 83 GLY A N 1
ATOM 659 C CA . GLY A 1 83 ? -12.216 2.251 17.144 1.00 96.19 83 GLY A CA 1
ATOM 660 C C . GLY A 1 83 ? -12.505 1.484 15.846 1.00 96.19 83 GLY A C 1
ATOM 661 O O . GLY A 1 83 ? -13.258 0.512 15.859 1.00 96.19 83 GLY A O 1
ATOM 662 N N . PHE A 1 84 ? -11.904 1.885 14.723 1.00 95.88 84 PHE A N 1
ATOM 663 C CA . PHE A 1 84 ? -12.016 1.203 13.428 1.00 95.88 84 PHE A CA 1
ATOM 664 C C . PHE A 1 84 ? -10.928 0.143 13.185 1.00 95.88 84 PHE A C 1
ATOM 666 O O . PHE A 1 84 ? -11.062 -0.660 12.260 1.00 95.88 84 PHE A O 1
ATOM 673 N N . SER A 1 85 ? -9.873 0.095 14.004 1.00 95.38 85 SER A N 1
ATOM 674 C CA . SER A 1 85 ? -8.854 -0.964 13.969 1.00 95.38 85 SER A CA 1
ATOM 675 C C . SER A 1 85 ? -8.578 -1.545 15.359 1.00 95.38 85 SER A C 1
ATOM 677 O O . SER A 1 85 ? -8.812 -0.914 16.386 1.00 95.38 85 SER A O 1
ATOM 679 N N . ASN A 1 86 ? -8.052 -2.771 15.391 1.00 95.00 86 ASN A N 1
ATOM 680 C CA . ASN A 1 86 ? -7.653 -3.466 16.621 1.00 95.00 86 ASN A CA 1
ATOM 681 C C . ASN A 1 86 ? -6.196 -3.190 17.039 1.00 95.00 86 ASN A C 1
ATOM 683 O O . ASN A 1 86 ? -5.772 -3.639 18.101 1.00 95.00 86 ASN A O 1
ATOM 687 N N . LYS A 1 87 ? -5.417 -2.497 16.200 1.00 95.88 87 LYS A N 1
ATOM 688 C CA . LYS A 1 87 ? -4.015 -2.129 16.439 1.00 95.88 87 LYS A CA 1
ATOM 689 C C . LYS A 1 87 ? -3.722 -0.741 15.863 1.00 95.88 87 LYS A C 1
ATOM 691 O O . LYS A 1 87 ? -4.313 -0.361 14.852 1.00 95.88 87 LYS A O 1
ATOM 696 N N . LYS A 1 88 ? -2.785 -0.021 16.492 1.00 96.19 88 LYS A N 1
ATOM 697 C CA . LYS A 1 88 ? -2.325 1.326 16.088 1.00 96.19 88 LYS A CA 1
ATOM 698 C C . LYS A 1 88 ? -1.499 1.348 14.803 1.00 96.19 88 LYS A C 1
ATOM 700 O O . LYS A 1 88 ? -1.372 2.397 14.191 1.00 96.19 88 LYS A O 1
ATOM 705 N N . SER A 1 89 ? -0.935 0.212 14.411 1.00 94.81 89 SER A N 1
ATOM 706 C CA . SER A 1 89 ? -0.088 0.078 13.230 1.00 94.81 89 SER A CA 1
ATOM 707 C C . SER A 1 89 ? -0.525 -1.104 12.373 1.00 94.81 89 SER A C 1
ATOM 709 O O . SER A 1 89 ? -1.157 -2.053 12.851 1.00 94.81 89 SER A O 1
ATOM 711 N N . SER A 1 90 ? -0.166 -1.034 11.094 1.00 92.88 90 SER A N 1
ATOM 712 C CA . SER A 1 90 ? -0.268 -2.144 10.154 1.00 92.88 90 SER A CA 1
ATOM 713 C C . SER A 1 90 ? 1.115 -2.718 9.902 1.00 92.88 90 SER A C 1
ATOM 715 O O . SER A 1 90 ? 2.061 -1.974 9.649 1.00 92.88 90 SER A O 1
ATOM 717 N N . THR A 1 91 ? 1.200 -4.037 9.994 1.00 84.38 91 THR A N 1
ATOM 718 C CA . THR A 1 91 ? 2.377 -4.857 9.703 1.00 84.38 91 THR A CA 1
ATOM 719 C C . THR A 1 91 ? 2.003 -5.878 8.650 1.00 84.38 91 THR A C 1
ATOM 721 O O . THR A 1 91 ? 0.823 -6.326 8.684 1.00 84.38 91 THR A O 1
#